Protein AF-W2WE83-F1 (afdb_monomer)

Structure (mmCIF, N/CA/C/O backbone):
data_AF-W2WE83-F1
#
_entry.id   AF-W2WE83-F1
#
loop_
_atom_site.group_PDB
_atom_site.id
_atom_site.type_symbol
_atom_site.label_ato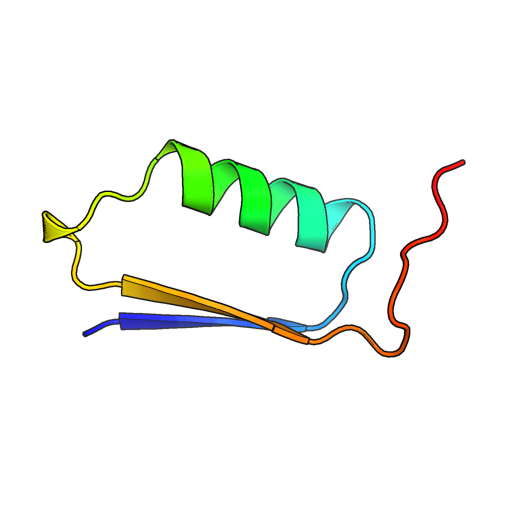m_id
_atom_site.label_alt_id
_atom_site.label_comp_id
_atom_site.label_asym_id
_atom_site.label_entity_id
_atom_site.label_seq_id
_atom_site.pdbx_PDB_ins_code
_atom_site.Cartn_x
_atom_site.Cartn_y
_atom_site.Cartn_z
_atom_site.occupancy
_atom_site.B_iso_or_equiv
_atom_site.auth_seq_id
_atom_site.auth_comp_id
_atom_site.auth_asym_id
_atom_site.auth_atom_id
_atom_site.pdbx_PDB_model_num
ATOM 1 N N . MET A 1 1 ? -12.568 -0.241 10.931 1.00 88.06 1 MET A N 1
ATOM 2 C CA . MET A 1 1 ? -11.320 -0.951 10.614 1.00 88.06 1 MET A CA 1
ATOM 3 C C . MET A 1 1 ? -11.173 -1.088 9.110 1.00 88.06 1 MET A C 1
ATOM 5 O O . MET A 1 1 ? -11.732 -2.009 8.515 1.00 88.06 1 MET A O 1
ATOM 9 N N . THR A 1 2 ? -10.438 -0.168 8.495 1.00 97.50 2 THR A N 1
ATOM 10 C CA . THR A 1 2 ? -10.062 -0.256 7.076 1.00 97.50 2 THR A CA 1
ATOM 11 C C . THR A 1 2 ? -8.627 -0.759 6.980 1.00 97.50 2 THR A C 1
ATOM 13 O O . THR A 1 2 ? -7.764 -0.304 7.723 1.00 97.50 2 THR A O 1
ATOM 16 N N . ARG A 1 3 ? -8.349 -1.697 6.070 1.00 98.12 3 ARG A N 1
ATOM 17 C CA . ARG A 1 3 ? -6.988 -2.197 5.842 1.00 98.12 3 ARG A CA 1
ATOM 18 C C . ARG A 1 3 ? -6.522 -1.831 4.444 1.00 98.12 3 ARG A C 1
ATOM 20 O O . ARG A 1 3 ? -7.128 -2.247 3.458 1.00 98.12 3 ARG A O 1
ATOM 27 N N . ILE A 1 4 ? -5.432 -1.077 4.375 1.00 98.19 4 ILE A N 1
ATOM 28 C CA . ILE A 1 4 ? -4.778 -0.684 3.129 1.00 98.19 4 ILE A CA 1
ATOM 29 C C . ILE A 1 4 ? -3.518 -1.529 2.987 1.00 98.19 4 ILE A C 1
ATOM 31 O O . ILE A 1 4 ? -2.608 -1.447 3.809 1.00 98.19 4 ILE A O 1
ATOM 35 N N . VAL A 1 5 ? -3.463 -2.345 1.935 1.00 98.25 5 VAL A N 1
ATOM 36 C CA . VAL A 1 5 ? -2.286 -3.159 1.619 1.00 98.25 5 VAL A CA 1
ATOM 37 C C . VAL A 1 5 ? -1.622 -2.592 0.372 1.00 98.25 5 VAL A C 1
ATOM 39 O O . VAL A 1 5 ? -2.216 -2.576 -0.705 1.00 98.25 5 VAL A O 1
ATOM 42 N N . ILE A 1 6 ? -0.386 -2.126 0.521 1.00 98.19 6 ILE A N 1
ATOM 43 C CA . ILE A 1 6 ? 0.446 -1.603 -0.563 1.00 98.19 6 ILE A CA 1
ATOM 44 C C . ILE A 1 6 ? 1.396 -2.718 -1.005 1.00 98.19 6 ILE A C 1
ATOM 46 O O . ILE A 1 6 ? 2.204 -3.199 -0.212 1.00 98.19 6 ILE A O 1
ATOM 50 N N . ILE A 1 7 ? 1.302 -3.130 -2.272 1.00 97.50 7 ILE A N 1
ATOM 51 C CA . ILE A 1 7 ? 2.177 -4.149 -2.866 1.00 97.50 7 ILE A CA 1
ATOM 52 C C . ILE A 1 7 ? 3.273 -3.454 -3.680 1.00 97.50 7 ILE A C 1
ATOM 54 O O . ILE A 1 7 ? 2.992 -2.857 -4.718 1.00 97.50 7 ILE A O 1
ATOM 58 N N . GLY A 1 8 ? 4.515 -3.562 -3.210 1.00 95.56 8 GLY A N 1
ATOM 59 C CA . GLY A 1 8 ? 5.699 -2.927 -3.784 1.00 95.56 8 GLY A CA 1
ATOM 60 C C . GLY A 1 8 ? 6.138 -1.685 -3.004 1.00 95.56 8 GLY A C 1
ATOM 61 O O . GLY A 1 8 ? 5.418 -0.692 -2.926 1.00 95.56 8 GLY A O 1
ATOM 62 N N . GLY A 1 9 ? 7.358 -1.722 -2.475 1.00 93.94 9 GLY A N 1
ATOM 63 C CA . GLY A 1 9 ? 8.032 -0.657 -1.728 1.00 93.94 9 GLY A CA 1
ATOM 64 C C . GLY A 1 9 ? 8.966 0.203 -2.582 1.00 93.94 9 GLY A C 1
ATOM 65 O O . GLY A 1 9 ? 9.940 0.737 -2.070 1.00 93.94 9 GLY A O 1
ATOM 66 N N . GLY A 1 10 ? 8.705 0.339 -3.885 1.00 92.88 10 GLY A N 1
ATOM 67 C CA . GLY A 1 10 ? 9.398 1.320 -4.727 1.00 92.88 10 GLY A CA 1
ATOM 68 C C . GLY A 1 10 ? 8.977 2.764 -4.412 1.00 92.88 10 GLY A C 1
ATOM 69 O O . GLY A 1 10 ? 8.157 3.005 -3.525 1.00 92.88 10 GLY A O 1
ATOM 70 N N . ALA A 1 11 ? 9.477 3.733 -5.187 1.00 93.12 11 ALA A N 1
ATOM 71 C CA . ALA A 1 11 ? 9.218 5.161 -4.960 1.00 93.12 11 ALA A CA 1
ATOM 72 C C . ALA A 1 11 ? 7.724 5.492 -4.769 1.00 93.12 11 ALA A C 1
ATOM 74 O O . ALA A 1 11 ? 7.360 6.207 -3.841 1.00 93.12 11 ALA A O 1
ATOM 75 N N . ALA A 1 12 ? 6.841 4.934 -5.603 1.00 94.44 12 ALA A N 1
ATOM 76 C CA . ALA A 1 12 ? 5.402 5.165 -5.488 1.00 94.44 12 ALA A CA 1
ATOM 77 C C . ALA A 1 12 ? 4.806 4.582 -4.194 1.00 94.44 12 ALA A C 1
ATOM 79 O O . ALA A 1 12 ? 4.069 5.275 -3.495 1.00 94.44 12 ALA A O 1
ATOM 80 N N . GLY A 1 13 ? 5.141 3.333 -3.860 1.00 95.38 13 GLY A N 1
ATOM 81 C CA . GLY A 1 13 ? 4.590 2.648 -2.690 1.00 95.38 13 GLY A CA 1
ATOM 82 C C . GLY A 1 13 ? 5.032 3.283 -1.375 1.00 95.38 13 GLY A C 1
ATOM 83 O O . GLY A 1 13 ? 4.201 3.524 -0.501 1.00 95.38 13 GLY A O 1
ATOM 84 N N . ILE A 1 14 ? 6.314 3.638 -1.259 1.00 94.69 14 ILE A N 1
ATOM 85 C CA . ILE A 1 14 ? 6.843 4.308 -0.064 1.00 94.69 14 ILE A CA 1
ATOM 86 C C . ILE A 1 14 ? 6.288 5.726 0.067 1.00 94.69 14 ILE A C 1
ATOM 88 O O . ILE A 1 14 ? 5.855 6.091 1.158 1.00 94.69 14 ILE A O 1
ATOM 92 N N . ASN A 1 15 ? 6.210 6.504 -1.019 1.00 95.75 15 ASN A N 1
ATOM 93 C CA . ASN A 1 15 ? 5.607 7.839 -0.961 1.00 95.75 15 ASN A CA 1
ATOM 94 C C . ASN A 1 15 ? 4.124 7.781 -0.563 1.00 95.75 15 ASN A C 1
ATOM 96 O O . ASN A 1 15 ? 3.675 8.592 0.246 1.00 95.75 15 ASN A O 1
ATOM 10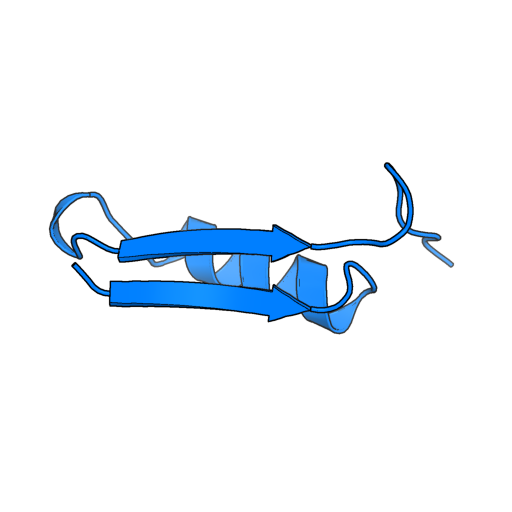0 N N . ALA A 1 16 ? 3.366 6.807 -1.078 1.00 97.62 16 ALA A N 1
ATOM 101 C CA . ALA A 1 16 ? 1.979 6.595 -0.675 1.00 97.62 16 ALA A CA 1
ATOM 102 C C . ALA A 1 16 ? 1.873 6.225 0.812 1.00 97.62 16 ALA A C 1
ATOM 104 O O . ALA A 1 16 ? 1.085 6.830 1.535 1.00 97.62 16 ALA A O 1
ATOM 105 N N . ALA A 1 17 ? 2.701 5.289 1.288 1.00 96.94 17 ALA A N 1
ATOM 106 C 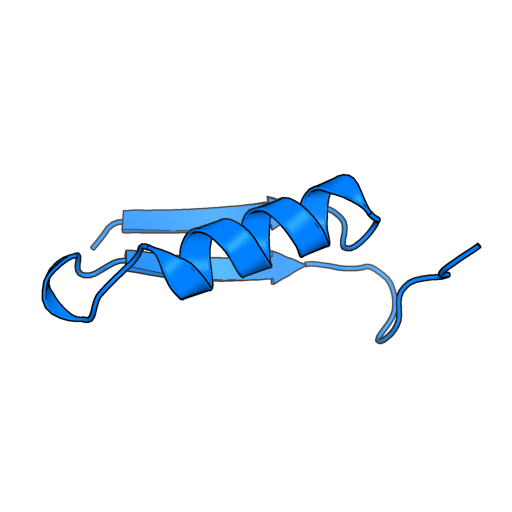CA . ALA A 1 17 ? 2.733 4.892 2.694 1.00 96.94 17 ALA A CA 1
ATOM 107 C C . ALA A 1 17 ? 3.081 6.070 3.619 1.00 96.94 17 ALA A C 1
ATOM 109 O O . ALA A 1 17 ? 2.424 6.267 4.637 1.00 96.94 17 ALA A O 1
ATOM 110 N N . GLN A 1 18 ? 4.063 6.895 3.246 1.00 96.44 18 GLN A N 1
ATOM 111 C CA . GLN A 1 18 ? 4.444 8.095 3.997 1.00 96.44 18 GLN A CA 1
ATOM 112 C C . GLN A 1 18 ? 3.336 9.153 4.002 1.00 96.44 18 GLN A C 1
ATOM 114 O O . GLN A 1 18 ? 3.061 9.755 5.040 1.00 96.44 18 GLN A O 1
ATOM 119 N N . ALA A 1 19 ? 2.674 9.373 2.863 1.00 98.25 19 ALA A N 1
ATOM 120 C CA . ALA A 1 19 ? 1.540 10.287 2.784 1.00 98.25 19 ALA A CA 1
ATOM 121 C C . ALA A 1 19 ? 0.378 9.808 3.665 1.00 98.25 19 ALA A C 1
ATOM 123 O O . ALA A 1 19 ? -0.205 10.616 4.385 1.00 98.25 19 ALA A O 1
ATOM 124 N N . LEU A 1 20 ? 0.072 8.509 3.663 1.00 98.25 20 LEU A N 1
ATOM 125 C CA . LEU A 1 20 ? -0.933 7.930 4.557 1.00 98.25 20 LEU A CA 1
ATOM 126 C C . LEU A 1 20 ? -0.526 8.095 6.024 1.00 98.25 20 LEU A C 1
ATOM 128 O O . LEU A 1 20 ? -1.316 8.608 6.806 1.00 98.25 20 LEU A O 1
ATOM 132 N N . ALA A 1 21 ? 0.718 7.773 6.384 1.00 97.00 21 ALA A N 1
ATOM 133 C CA . ALA A 1 21 ? 1.222 7.920 7.750 1.00 97.00 21 ALA A CA 1
ATOM 134 C C . ALA A 1 21 ? 1.176 9.369 8.269 1.00 97.00 21 ALA A C 1
ATOM 136 O O . ALA A 1 21 ? 1.027 9.587 9.466 1.00 97.00 21 ALA A O 1
ATOM 137 N N . LYS A 1 22 ? 1.297 10.367 7.383 1.00 98.25 22 LYS A N 1
ATOM 138 C CA . LYS A 1 22 ? 1.203 11.788 7.748 1.00 98.25 22 LYS A CA 1
ATOM 139 C C . LYS A 1 22 ? -0.237 12.265 7.971 1.00 98.25 22 LYS A C 1
ATOM 141 O O . LYS A 1 22 ? -0.439 13.208 8.730 1.00 98.25 22 LYS A O 1
ATOM 146 N N . ASN A 1 23 ? -1.200 11.696 7.248 1.00 98.19 23 ASN A N 1
ATOM 147 C CA . ASN A 1 23 ? -2.573 12.209 7.204 1.00 98.19 23 ASN A CA 1
ATOM 148 C C . ASN A 1 23 ? -3.562 11.377 8.026 1.00 98.19 23 ASN A C 1
ATOM 150 O O . ASN A 1 23 ? -4.596 11.909 8.416 1.00 98.19 23 ASN A O 1
ATOM 154 N N . LEU A 1 24 ? -3.265 10.099 8.266 1.00 98.12 24 LEU A N 1
ATOM 155 C CA . LEU A 1 24 ? -4.077 9.244 9.121 1.00 98.12 24 LEU A CA 1
ATOM 156 C C . LEU A 1 24 ? -3.781 9.513 10.595 1.00 98.12 24 LEU A C 1
ATOM 158 O O . LEU A 1 24 ? -2.649 9.788 10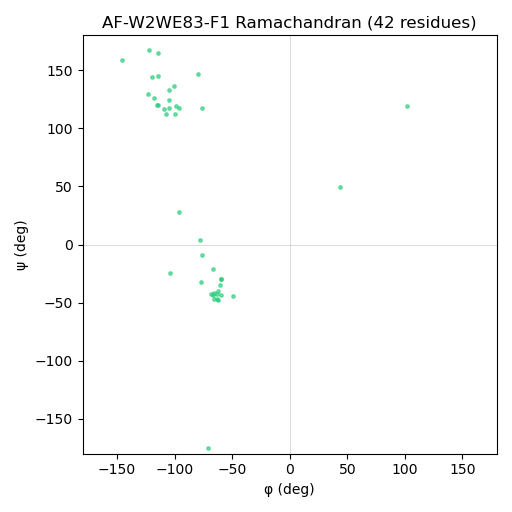.996 1.00 98.12 24 LEU A O 1
ATOM 162 N N . THR A 1 25 ? -4.821 9.376 11.398 1.00 97.44 25 THR A N 1
ATOM 163 C CA . THR A 1 25 ? -4.808 9.463 12.852 1.00 97.44 25 THR A CA 1
ATOM 164 C C . THR A 1 25 ? -5.350 8.167 13.451 1.00 97.44 25 THR A C 1
ATOM 166 O O . THR A 1 25 ? -5.958 7.349 12.763 1.00 97.44 25 THR A O 1
ATOM 169 N N . GLU A 1 26 ? -5.177 7.973 14.759 1.00 95.69 26 GLU A N 1
ATOM 170 C CA . GLU A 1 26 ? -5.743 6.808 15.455 1.00 95.69 26 GLU A CA 1
ATOM 171 C C . GLU A 1 26 ? -7.278 6.741 15.343 1.00 95.69 26 GLU A C 1
ATOM 173 O O . GLU A 1 26 ? -7.849 5.653 15.306 1.00 95.69 26 GLU A O 1
ATOM 178 N N . ALA A 1 27 ? -7.951 7.894 15.227 1.00 97.81 27 ALA A N 1
ATOM 179 C CA . ALA A 1 27 ? -9.405 7.970 15.087 1.00 97.81 27 ALA A CA 1
ATOM 180 C C . ALA A 1 27 ? -9.920 7.393 13.75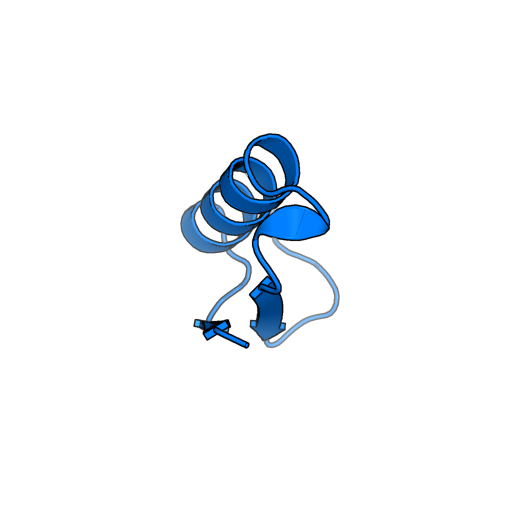6 1.00 97.81 27 ALA A C 1
ATOM 182 O O . ALA A 1 27 ? -11.090 7.019 13.669 1.00 97.81 27 ALA A O 1
ATOM 183 N N . ASP A 1 28 ? -9.061 7.294 12.738 1.00 97.56 28 ASP A N 1
ATOM 184 C CA . ASP A 1 28 ? -9.416 6.740 11.429 1.00 97.56 28 ASP A CA 1
ATOM 185 C C . ASP A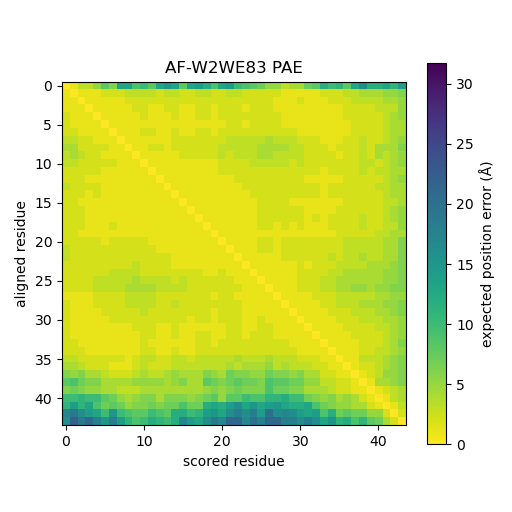 1 28 ? -9.514 5.204 11.433 1.00 97.56 28 ASP A C 1
ATOM 187 O O . ASP A 1 28 ? -9.954 4.626 10.436 1.00 97.56 28 ASP A O 1
ATOM 191 N N . ASP A 1 29 ? -9.097 4.533 12.520 1.00 97.50 29 ASP A N 1
ATOM 192 C CA . ASP A 1 29 ? -9.155 3.069 12.695 1.00 97.50 29 ASP A CA 1
ATOM 193 C C . ASP A 1 29 ? -8.698 2.319 11.425 1.00 97.50 29 ASP A C 1
ATOM 195 O O . ASP A 1 29 ? -9.400 1.470 10.851 1.00 97.50 29 ASP A O 1
ATOM 199 N N . THR A 1 30 ? -7.539 2.741 10.912 1.00 98.25 30 THR A N 1
ATOM 200 C CA . THR A 1 30 ? -6.982 2.290 9.636 1.00 98.25 30 THR A CA 1
ATOM 201 C C . THR A 1 30 ? -5.595 1.700 9.833 1.00 98.25 30 THR A C 1
ATOM 203 O O . THR A 1 30 ? -4.707 2.329 10.402 1.00 98.25 30 THR A O 1
ATOM 206 N N . GLU A 1 31 ? -5.390 0.500 9.297 1.00 97.81 31 GLU A N 1
ATOM 207 C CA . GLU A 1 31 ? -4.091 -0.163 9.268 1.00 97.81 31 GLU A CA 1
ATOM 208 C C . GLU A 1 31 ? -3.493 -0.099 7.859 1.00 97.81 31 GLU A C 1
ATOM 210 O O . GLU A 1 31 ? -4.159 -0.421 6.869 1.00 97.81 31 GLU A O 1
ATOM 215 N N . VAL A 1 32 ? -2.217 0.278 7.775 1.00 98.00 32 VAL A N 1
ATOM 216 C CA . VAL A 1 32 ? -1.459 0.344 6.522 1.00 98.00 32 VAL A CA 1
ATOM 217 C C . VAL A 1 32 ? -0.337 -0.686 6.565 1.00 98.00 32 VAL A C 1
ATOM 219 O O . VAL A 1 32 ? 0.538 -0.625 7.426 1.00 98.00 32 VAL A O 1
ATOM 222 N N . ILE A 1 33 ? -0.349 -1.621 5.617 1.00 97.81 33 ILE A N 1
ATOM 223 C CA . ILE A 1 33 ? 0.653 -2.683 5.492 1.00 97.81 33 ILE A CA 1
ATOM 224 C C . ILE A 1 33 ? 1.365 -2.515 4.153 1.00 97.81 33 ILE A C 1
ATOM 226 O O . ILE A 1 33 ? 0.721 -2.491 3.105 1.00 97.81 33 ILE A O 1
ATOM 230 N N . VAL A 1 34 ? 2.695 -2.433 4.174 1.00 97.06 34 VAL A N 1
ATOM 231 C CA . VAL A 1 34 ? 3.526 -2.421 2.963 1.00 97.06 34 VAL A CA 1
ATOM 232 C C . VAL A 1 34 ? 4.197 -3.779 2.816 1.00 97.06 34 VAL A C 1
ATOM 234 O O . VAL A 1 34 ? 4.901 -4.226 3.719 1.00 97.06 34 VAL A O 1
ATOM 237 N N . LEU A 1 35 ? 3.991 -4.426 1.672 1.00 97.00 35 LEU A N 1
ATOM 238 C CA . LEU A 1 35 ? 4.676 -5.659 1.303 1.00 97.00 35 LEU A CA 1
ATOM 239 C C . LEU A 1 35 ? 5.692 -5.347 0.205 1.00 97.00 35 LEU A C 1
ATOM 241 O O . LEU A 1 35 ? 5.319 -5.027 -0.922 1.00 97.00 35 LEU A O 1
ATOM 245 N N . GLU A 1 36 ? 6.974 -5.456 0.534 1.00 94.69 36 GLU A N 1
ATOM 246 C CA . GLU A 1 36 ? 8.087 -5.319 -0.406 1.00 94.69 36 GLU A CA 1
ATOM 247 C C . GLU A 1 36 ? 8.884 -6.623 -0.436 1.00 94.69 36 GLU A C 1
ATOM 249 O O . GLU A 1 36 ? 9.019 -7.312 0.576 1.00 94.69 36 GLU A O 1
ATOM 254 N N . LYS A 1 37 ? 9.388 -6.984 -1.620 1.00 94.44 37 LYS A N 1
ATOM 255 C CA . LYS A 1 37 ? 10.182 -8.198 -1.823 1.00 94.44 37 LYS A CA 1
ATOM 256 C C . LYS A 1 37 ? 11.456 -8.185 -0.977 1.00 94.44 37 LYS A C 1
ATOM 258 O O . LYS A 1 37 ? 11.897 -9.242 -0.532 1.00 94.44 37 LYS A O 1
ATOM 263 N N . ASN A 1 38 ? 12.055 -7.012 -0.793 1.00 90.81 38 ASN A N 1
ATOM 264 C CA . ASN A 1 38 ? 13.296 -6.836 -0.048 1.00 90.81 38 ASN A CA 1
ATOM 265 C C . ASN A 1 38 ? 13.074 -6.009 1.229 1.00 90.81 38 ASN A C 1
ATOM 267 O O . ASN A 1 38 ? 12.081 -5.308 1.381 1.00 90.81 38 ASN A O 1
ATOM 271 N N . SER A 1 39 ? 14.030 -6.036 2.158 1.00 85.56 39 SER A N 1
ATOM 272 C CA . SER A 1 39 ? 13.998 -5.185 3.362 1.00 85.56 39 SER A CA 1
ATOM 273 C C . SER A 1 39 ? 14.413 -3.730 3.102 1.00 85.56 39 SER A C 1
ATOM 275 O O . SER A 1 39 ?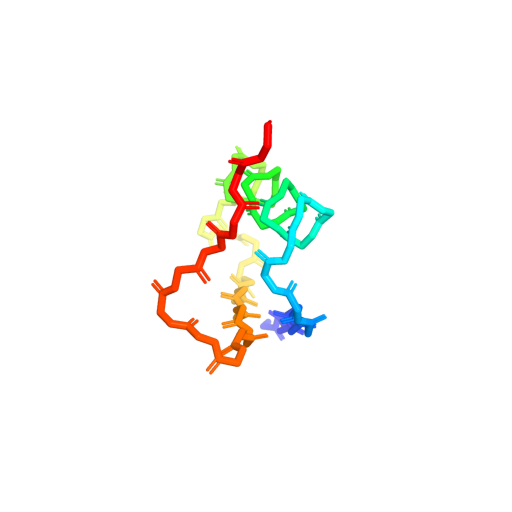 14.537 -2.939 4.034 1.00 85.56 39 SER A O 1
ATOM 277 N N . TYR A 1 40 ? 14.664 -3.380 1.843 1.00 83.50 40 TYR A N 1
ATOM 278 C CA . TYR A 1 40 ? 15.122 -2.073 1.400 1.00 83.50 40 TYR A CA 1
ATOM 279 C C . TYR A 1 40 ? 14.518 -1.761 0.033 1.00 83.50 40 TYR A C 1
ATOM 281 O O . TYR A 1 40 ? 14.152 -2.663 -0.723 1.00 83.50 40 TYR A O 1
ATOM 289 N N . PHE A 1 41 ? 14.471 -0.477 -0.304 1.00 81.06 41 PHE A N 1
ATOM 290 C CA . PHE A 1 41 ? 14.188 -0.035 -1.660 1.00 81.06 41 PHE A CA 1
ATOM 291 C C . PHE A 1 41 ? 15.418 0.661 -2.232 1.00 81.06 41 PHE A C 1
ATOM 293 O O . PHE A 1 41 ? 16.167 1.324 -1.513 1.00 81.06 41 PHE A O 1
ATOM 300 N N . TYR A 1 42 ? 15.642 0.492 -3.530 1.00 76.25 42 TYR A N 1
ATOM 301 C CA . TYR A 1 42 ? 16.700 1.210 -4.227 1.00 76.25 42 TYR A CA 1
ATOM 302 C C . TYR A 1 42 ? 16.259 2.653 -4.462 1.00 76.25 42 T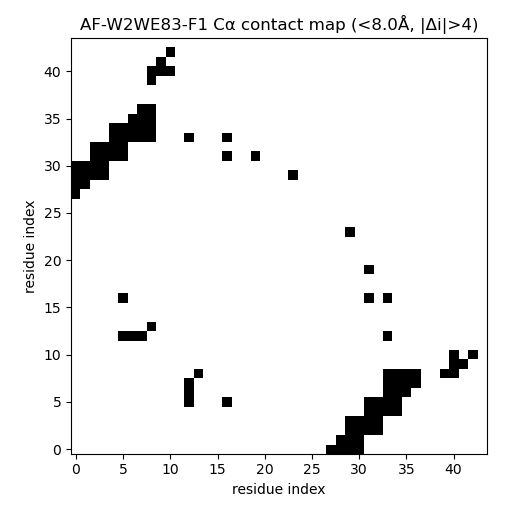YR A C 1
ATOM 304 O O . TYR A 1 42 ? 15.281 2.901 -5.168 1.00 76.25 42 TYR A O 1
ATOM 312 N N . HIS A 1 43 ? 16.987 3.592 -3.867 1.00 68.38 43 HIS A N 1
ATOM 313 C CA . HIS A 1 43 ? 16.858 5.014 -4.149 1.00 68.38 43 HIS A CA 1
ATOM 314 C C . HIS A 1 43 ? 17.927 5.387 -5.182 1.00 68.38 43 HIS A C 1
ATOM 316 O O . HIS A 1 43 ? 19.117 5.214 -4.918 1.00 68.38 43 HIS A O 1
ATOM 322 N N . VAL A 1 44 ? 17.494 5.840 -6.359 1.00 66.06 44 VAL A N 1
ATOM 323 C CA . VAL A 1 44 ? 18.353 6.482 -7.371 1.00 66.06 44 VAL A CA 1
ATOM 324 C C . VAL A 1 44 ? 18.362 7.987 -7.182 1.00 66.06 44 VAL A C 1
ATOM 326 O O . VAL A 1 44 ? 17.356 8.514 -6.656 1.00 66.06 44 VAL A O 1
#

pLDDT: mean 93.71, std 7.55, range [66.06, 98.25]

Nearest PDB structures (foldseek):
  3n5c-assembly1_A  TM=4.817E-01  e=4.359E+00  Homo sapiens
  7bft-assembly1_A  TM=3.687E-01  e=8.232E+00  Thermogutta terrifontis

Foldseek 3Di:
DAEAEQEAPEPVSVVVVVVCVVPDDVVVVYHYHYDHPDPDYDDD

Solvent-accessible surface area (backbone atoms only — not comparable to full-atom values): 2858 Å² total; per-residue (Å²): 123,49,78,46,78,41,83,41,47,48,76,68,38,45,52,51,52,51,53,46,65,72,72,59,54,82,88,66,40,62,50,80,47,80,48,46,98,55,100,67,60,92,81,129

Secondary structure (DSSP, 8-state):
-EEEEEE--SHHHHHHHHHHHHH--GGG-EEEEEE-SSSS----

Radius of gyration: 11.22 Å; Cα contacts (8 Å, |Δi|>4): 50; chains: 1; bounding box: 30×20×23 Å

Organism: NCBI:txid1317063

Mean predicted aligned error: 3.02 Å

InterPro domains:
  IPR036188 FAD/NAD(P)-binding domain superfamily [SSF51905] (1-41)

Sequence (44 aa):
MTRIVIIGGGAAGINAAQALAKNLTEADDTEVIVLE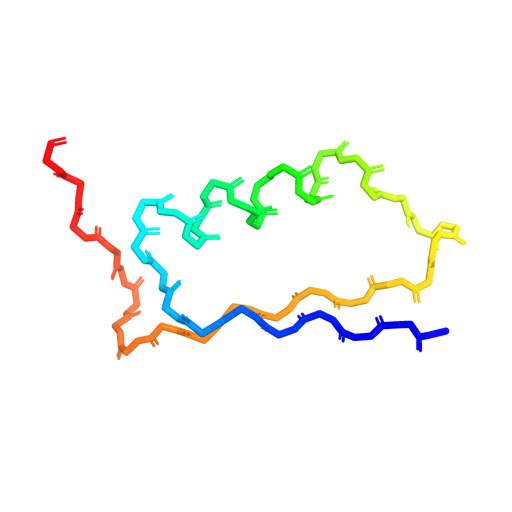KNSYFYHV